Protein AF-A0A3A6NA06-F1 (afdb_monomer_lite)

Foldseek 3Di:
DDDPVVVVCVVCVVVVVVLVVVLVVQQQAQPAADPPDFQARRHDSLSVSQVSVQVVLVVVPWDKDDPRNPHMDTDDDDDPDDDDDDDGSHDHDDDPD

Secondary structure (DSSP, 8-state):
----HHHHHHHTHHHHHHHHHHHHTS--B-----TTSSS-TT-HHHHHHHHHHHHHHHHTT-EEEE-TTS-EEEE----SS---------BPPPP--

Radius of gyration: 16.01 Å; chains: 1; bounding box: 44×29×43 Å

Structure (mmCIF, N/CA/C/O backbone):
data_AF-A0A3A6NA06-F1
#
_entry.id   AF-A0A3A6NA06-F1
#
loop_
_atom_site.group_PDB
_atom_site.id
_atom_site.type_symbol
_atom_site.label_atom_id
_atom_site.label_alt_id
_atom_site.label_comp_id
_atom_site.label_asym_id
_atom_site.label_entity_id
_atom_site.label_seq_id
_atom_site.pdbx_PDB_ins_code
_atom_site.Cartn_x
_atom_site.Cartn_y
_atom_site.Cartn_z
_atom_site.occupancy
_atom_site.B_iso_or_equiv
_atom_site.auth_seq_id
_atom_site.auth_comp_id
_atom_site.auth_asym_id
_atom_site.auth_atom_id
_atom_site.pdbx_PDB_model_num
ATOM 1 N N . MET A 1 1 ? -20.767 6.500 22.770 1.00 73.06 1 MET A N 1
ATOM 2 C CA . MET A 1 1 ? -19.368 6.775 23.164 1.00 73.06 1 MET A CA 1
ATOM 3 C C . MET A 1 1 ? -18.846 7.892 22.284 1.00 73.06 1 MET A C 1
ATOM 5 O O . MET A 1 1 ? -19.087 7.836 21.086 1.00 73.06 1 MET A O 1
ATOM 9 N N . THR A 1 2 ? -18.175 8.886 22.862 1.00 91.94 2 THR A N 1
ATOM 10 C CA . THR A 1 2 ? -17.521 9.960 22.100 1.00 91.94 2 THR A CA 1
ATOM 11 C C . THR A 1 2 ? -16.044 9.618 21.988 1.00 91.94 2 THR A C 1
ATOM 13 O O . THR A 1 2 ? -15.388 9.435 23.010 1.00 91.94 2 THR A O 1
ATOM 16 N N . ILE A 1 3 ? -15.533 9.482 20.766 1.00 95.50 3 ILE A N 1
ATOM 17 C CA . ILE A 1 3 ? -14.123 9.162 20.522 1.00 95.50 3 ILE A CA 1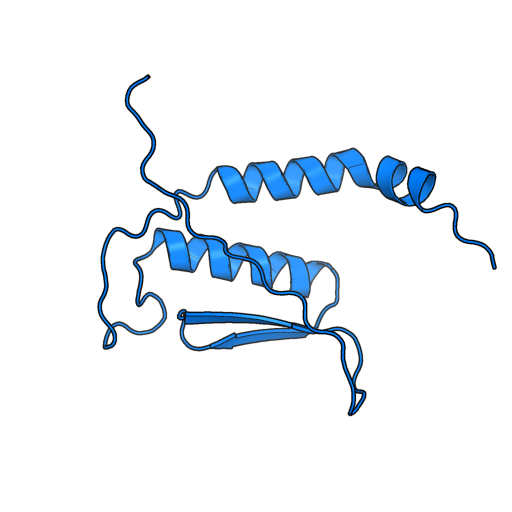
ATOM 18 C C . ILE A 1 3 ? -13.321 10.467 20.508 1.00 95.50 3 ILE A C 1
ATOM 20 O O . ILE A 1 3 ? -13.651 11.392 19.765 1.00 95.50 3 ILE A O 1
ATOM 24 N N . ASN A 1 4 ? -12.250 10.538 21.301 1.00 97.19 4 ASN A N 1
ATOM 25 C CA . ASN A 1 4 ? -11.259 11.607 21.201 1.00 97.19 4 ASN A CA 1
ATOM 26 C C . ASN A 1 4 ? -10.215 11.243 20.134 1.00 97.19 4 ASN A C 1
ATOM 28 O O . ASN A 1 4 ? -9.177 10.655 20.432 1.00 97.19 4 ASN A O 1
ATOM 32 N N . PHE A 1 5 ? -10.484 11.594 18.876 1.00 97.00 5 PHE A N 1
ATOM 33 C CA . PHE A 1 5 ? -9.618 11.220 17.752 1.00 97.00 5 PHE A CA 1
ATOM 34 C C . PHE A 1 5 ? -8.180 11.737 17.881 1.00 97.00 5 PHE A C 1
ATOM 36 O O . PHE A 1 5 ? -7.248 11.051 17.469 1.00 97.00 5 PHE A O 1
ATOM 43 N N . LYS A 1 6 ? -7.971 12.913 18.489 1.00 97.62 6 LYS A N 1
ATOM 44 C CA . LYS A 1 6 ? -6.622 13.461 18.687 1.00 97.62 6 LYS A CA 1
ATOM 45 C C . LYS A 1 6 ? -5.785 12.558 19.592 1.00 97.62 6 LYS A C 1
ATOM 47 O O . LYS A 1 6 ? -4.621 12.306 19.299 1.00 97.62 6 LYS A O 1
ATOM 52 N N . GLU A 1 7 ? -6.372 12.079 20.680 1.00 97.94 7 GLU A N 1
ATOM 53 C CA . GLU A 1 7 ? -5.695 11.198 21.632 1.00 97.94 7 GLU A CA 1
ATOM 54 C C . GLU A 1 7 ? -5.450 9.803 21.042 1.00 97.94 7 GLU A C 1
ATOM 56 O O . GLU A 1 7 ? -4.356 9.263 21.189 1.00 97.94 7 GLU A O 1
ATOM 61 N N . GLU A 1 8 ? -6.404 9.268 20.273 1.00 97.56 8 GLU A N 1
ATOM 62 C CA . GLU A 1 8 ? -6.225 7.996 19.559 1.00 97.56 8 GLU A CA 1
ATOM 63 C C . GLU A 1 8 ? -5.080 8.036 18.536 1.00 97.56 8 GLU A C 1
ATOM 65 O O . GLU A 1 8 ? -4.333 7.060 18.422 1.00 97.56 8 GLU A O 1
ATOM 70 N N . VAL A 1 9 ? -4.910 9.157 17.824 1.00 97.31 9 VAL A N 1
ATOM 71 C CA . VAL A 1 9 ? -3.779 9.366 16.905 1.00 97.31 9 VAL A CA 1
ATOM 72 C C . VAL A 1 9 ? -2.466 9.463 17.676 1.00 97.31 9 VAL A C 1
ATOM 74 O O . VAL A 1 9 ? -1.495 8.803 17.315 1.00 97.31 9 VAL A O 1
ATOM 77 N N . LEU A 1 10 ? -2.425 10.244 18.762 1.00 98.12 10 LEU A N 1
ATOM 78 C CA . LEU A 1 10 ? -1.208 10.398 19.566 1.00 98.12 10 LEU A CA 1
ATOM 79 C C . LEU A 1 10 ? -0.744 9.073 20.180 1.00 98.12 10 LEU A C 1
ATOM 81 O O . LEU A 1 10 ? 0.458 8.831 20.236 1.00 98.12 10 LEU A O 1
ATOM 85 N N . ARG A 1 11 ? -1.675 8.197 20.571 1.00 98.31 11 ARG A N 1
ATOM 86 C CA . ARG A 1 11 ? -1.367 6.865 21.109 1.00 98.31 11 ARG A CA 1
ATOM 87 C C . ARG A 1 11 ? -0.665 5.943 20.105 1.00 98.31 11 ARG A C 1
ATOM 89 O O . ARG A 1 11 ? 0.095 5.084 20.527 1.00 98.31 11 ARG A O 1
ATOM 96 N N . ARG A 1 12 ? -0.910 6.124 18.803 1.00 97.94 12 ARG A N 1
ATOM 97 C CA . ARG A 1 12 ? -0.338 5.310 17.709 1.00 97.94 12 ARG A CA 1
ATOM 98 C C . ARG A 1 12 ? 0.752 6.031 16.924 1.00 97.94 12 ARG A C 1
ATOM 100 O O . ARG A 1 12 ? 1.206 5.534 15.899 1.00 97.94 12 ARG A O 1
ATOM 107 N N . LYS A 1 13 ? 1.159 7.222 17.370 1.00 98.31 13 LYS A N 1
ATOM 108 C CA . LYS A 1 13 ? 2.069 8.099 16.630 1.00 98.31 13 LYS A CA 1
ATOM 109 C C . LYS A 1 13 ? 3.344 7.375 16.193 1.00 98.31 13 LYS A C 1
ATOM 111 O O . LYS A 1 13 ? 3.734 7.504 15.038 1.00 98.31 13 LYS A O 1
ATOM 116 N N . ASP A 1 14 ? 3.978 6.647 17.104 1.00 98.62 14 ASP A N 1
ATOM 117 C CA . ASP A 1 14 ? 5.274 6.022 16.834 1.00 98.62 14 ASP A CA 1
ATOM 118 C C . ASP A 1 14 ? 5.150 4.866 15.829 1.00 98.62 14 ASP A C 1
ATOM 120 O O . ASP A 1 14 ? 5.987 4.745 14.939 1.00 98.62 14 ASP A O 1
ATOM 124 N N . GLU A 1 15 ? 4.068 4.086 15.903 1.00 98.25 15 GLU A N 1
ATOM 125 C CA . GLU A 1 15 ? 3.751 3.019 14.941 1.00 98.25 15 GLU A CA 1
ATOM 126 C C . GLU A 1 15 ? 3.473 3.595 13.545 1.00 98.25 15 GLU A C 1
ATOM 128 O O . GLU A 1 15 ? 4.081 3.165 12.568 1.00 98.25 15 GLU A O 1
ATOM 133 N N . ILE A 1 16 ? 2.647 4.646 13.457 1.00 98.12 16 ILE A N 1
ATOM 134 C CA . ILE A 1 16 ? 2.339 5.332 12.190 1.00 98.12 16 ILE A CA 1
ATOM 135 C C . ILE A 1 16 ? 3.614 5.904 11.553 1.00 98.12 16 ILE A C 1
ATOM 137 O O . ILE A 1 16 ? 3.809 5.800 10.342 1.00 98.12 16 ILE A O 1
ATOM 141 N N . ILE A 1 17 ? 4.495 6.515 12.354 1.00 98.62 17 ILE A N 1
ATOM 142 C CA . ILE A 1 17 ? 5.772 7.049 11.863 1.00 98.62 17 ILE A CA 1
ATOM 143 C C . ILE A 1 17 ? 6.679 5.918 11.375 1.00 98.62 17 ILE A C 1
ATOM 145 O O . ILE A 1 17 ? 7.325 6.076 10.340 1.00 98.62 17 ILE A O 1
ATOM 149 N N . LEU A 1 18 ? 6.737 4.794 12.089 1.00 98.56 18 LEU A N 1
ATOM 150 C CA . LEU A 1 18 ? 7.561 3.652 11.704 1.00 98.56 18 LEU A CA 1
ATOM 151 C C . LEU A 1 18 ? 7.092 3.031 10.381 1.00 98.56 18 LEU A C 1
ATOM 153 O O . LEU A 1 18 ? 7.918 2.789 9.499 1.00 98.56 18 LEU A O 1
ATOM 157 N N . ASP A 1 19 ? 5.786 2.822 10.218 1.00 98.56 19 ASP A N 1
ATOM 158 C CA . ASP A 1 19 ? 5.203 2.308 8.975 1.00 98.56 19 ASP A CA 1
ATOM 159 C C . ASP A 1 19 ? 5.489 3.250 7.802 1.00 98.56 19 ASP A C 1
ATOM 161 O O . ASP A 1 19 ? 5.954 2.809 6.749 1.00 98.56 19 ASP A O 1
ATOM 165 N N . LEU A 1 20 ? 5.320 4.561 8.010 1.00 98.56 20 LEU A N 1
ATOM 166 C CA . LEU A 1 20 ? 5.645 5.575 7.010 1.00 98.56 20 LEU A CA 1
ATOM 167 C C . LEU A 1 20 ? 7.135 5.563 6.641 1.00 98.56 20 LEU A C 1
ATOM 169 O O . LEU A 1 20 ? 7.479 5.631 5.465 1.00 98.56 20 LEU A O 1
ATOM 173 N N . GLN A 1 21 ? 8.035 5.468 7.622 1.00 98.75 21 GLN A N 1
ATOM 174 C CA . GLN A 1 21 ? 9.475 5.387 7.367 1.00 98.75 21 GLN A CA 1
ATOM 175 C C . GLN A 1 21 ? 9.845 4.140 6.566 1.00 98.75 21 GLN A C 1
ATOM 177 O O . GLN A 1 21 ? 10.730 4.208 5.717 1.00 98.75 21 GLN A O 1
ATOM 182 N N . ASN A 1 22 ? 9.203 3.005 6.840 1.00 98.62 22 ASN A N 1
ATOM 183 C CA . ASN A 1 22 ? 9.442 1.773 6.098 1.00 98.62 22 ASN A CA 1
ATOM 184 C C . ASN A 1 22 ? 8.904 1.864 4.667 1.00 98.62 22 ASN A C 1
ATOM 186 O O . ASN A 1 22 ? 9.620 1.465 3.755 1.00 98.62 22 ASN A O 1
ATOM 190 N N . LEU A 1 23 ? 7.737 2.484 4.460 1.00 98.56 23 LEU A N 1
ATOM 191 C CA . LEU A 1 23 ? 7.219 2.772 3.122 1.00 98.56 23 LEU A CA 1
ATOM 192 C C . LEU A 1 23 ? 8.153 3.710 2.338 1.00 98.56 23 LEU A C 1
ATOM 194 O O . LEU A 1 23 ? 8.493 3.416 1.201 1.00 98.56 23 LEU A O 1
ATOM 198 N N . ILE A 1 24 ? 8.629 4.803 2.949 1.00 97.81 24 ILE A N 1
ATOM 199 C CA . ILE A 1 24 ? 9.516 5.789 2.295 1.00 97.81 24 ILE A CA 1
ATOM 200 C C . ILE A 1 24 ? 10.877 5.194 1.896 1.00 97.81 24 ILE A C 1
ATOM 202 O O . ILE A 1 24 ? 11.503 5.669 0.951 1.00 97.81 24 ILE A O 1
ATOM 206 N N . LYS A 1 25 ? 11.370 4.167 2.600 1.00 97.94 25 LYS A N 1
ATOM 207 C CA . LYS A 1 25 ? 12.625 3.486 2.228 1.00 97.94 25 LYS A CA 1
ATOM 208 C C . LYS A 1 25 ? 12.516 2.726 0.904 1.00 97.94 25 LYS A C 1
ATOM 210 O O . LYS A 1 25 ? 13.553 2.416 0.319 1.00 97.94 25 LYS A O 1
ATOM 215 N N . ILE A 1 26 ? 11.302 2.416 0.454 1.00 98.38 26 ILE A N 1
ATOM 216 C CA . ILE A 1 26 ? 11.058 1.742 -0.817 1.00 98.38 26 ILE A CA 1
ATOM 217 C C . ILE A 1 26 ? 11.143 2.791 -1.926 1.00 98.38 26 ILE A C 1
ATOM 219 O O . ILE A 1 26 ? 10.344 3.725 -1.978 1.00 98.38 26 ILE A O 1
ATOM 223 N N . ASN A 1 27 ? 12.110 2.638 -2.832 1.00 97.44 27 ASN A N 1
ATOM 224 C CA . ASN A 1 27 ? 12.161 3.467 -4.031 1.00 97.44 27 ASN A CA 1
ATOM 225 C C . ASN A 1 27 ? 11.096 2.984 -5.028 1.00 97.44 27 ASN A C 1
ATOM 227 O O . ASN A 1 27 ? 11.346 2.080 -5.824 1.00 97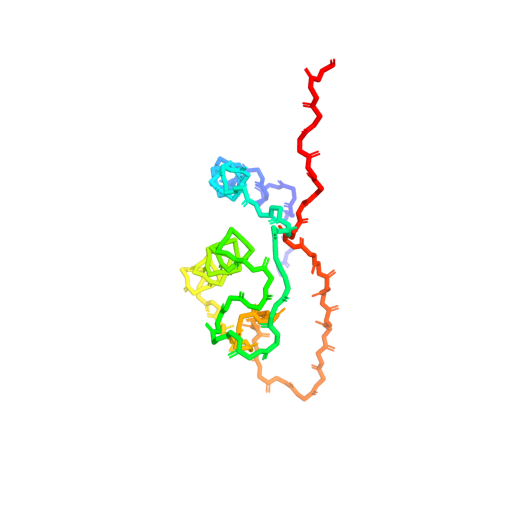.44 27 ASN A O 1
ATOM 231 N N . SER A 1 28 ? 9.917 3.601 -4.978 1.00 97.81 28 SER A N 1
ATOM 232 C CA . SER A 1 28 ? 8.774 3.321 -5.850 1.00 97.81 28 SER A CA 1
ATOM 233 C C . SER A 1 28 ? 8.724 4.205 -7.101 1.00 97.81 28 SER A C 1
ATOM 235 O O . SER A 1 28 ? 7.652 4.455 -7.652 1.00 97.81 28 SER A O 1
ATOM 237 N N . GLU A 1 29 ? 9.874 4.680 -7.583 1.00 96.81 29 GLU A N 1
ATOM 238 C CA . GLU A 1 29 ? 9.968 5.317 -8.895 1.00 96.81 29 GLU A CA 1
ATOM 239 C C . GLU A 1 29 ? 9.527 4.350 -10.004 1.00 96.81 29 GLU A C 1
ATOM 241 O O . GLU A 1 29 ? 9.934 3.182 -10.059 1.00 96.81 29 GLU A O 1
ATOM 246 N N . MET A 1 30 ? 8.726 4.846 -10.949 1.00 94.75 30 MET A N 1
ATOM 247 C CA . MET A 1 30 ? 8.378 4.072 -12.138 1.00 94.75 30 MET A CA 1
ATOM 248 C C . MET A 1 30 ? 9.592 3.977 -13.073 1.00 94.75 30 MET A C 1
ATOM 250 O O . MET A 1 30 ? 9.868 4.872 -13.871 1.00 94.75 30 MET A O 1
ATOM 254 N N . THR A 1 31 ? 10.307 2.857 -13.000 1.00 90.88 31 THR A N 1
ATOM 255 C CA . THR A 1 31 ? 11.515 2.601 -13.808 1.00 90.88 31 THR A CA 1
ATOM 256 C C . THR A 1 31 ? 11.216 1.979 -15.173 1.00 90.88 31 THR A C 1
ATOM 258 O O . THR A 1 31 ? 12.044 2.020 -16.083 1.00 90.88 31 THR A O 1
ATOM 261 N N . THR A 1 32 ? 10.043 1.369 -15.338 1.00 93.50 32 THR A N 1
ATOM 262 C CA . THR A 1 32 ? 9.650 0.646 -16.552 1.00 93.50 32 THR A CA 1
ATOM 263 C C . THR A 1 32 ? 8.134 0.530 -16.627 1.00 93.50 32 THR A C 1
ATOM 265 O O . THR A 1 32 ? 7.459 0.604 -15.605 1.00 93.50 32 THR A O 1
ATOM 268 N N . PHE A 1 33 ? 7.603 0.325 -17.832 1.00 96.19 33 PHE A N 1
ATOM 269 C CA . PHE A 1 33 ? 6.210 -0.046 -18.035 1.00 96.19 33 PHE A CA 1
ATOM 270 C C . PHE A 1 33 ? 6.123 -1.216 -19.013 1.00 96.19 33 PHE A C 1
ATOM 272 O O . PHE A 1 33 ? 6.552 -1.100 -20.1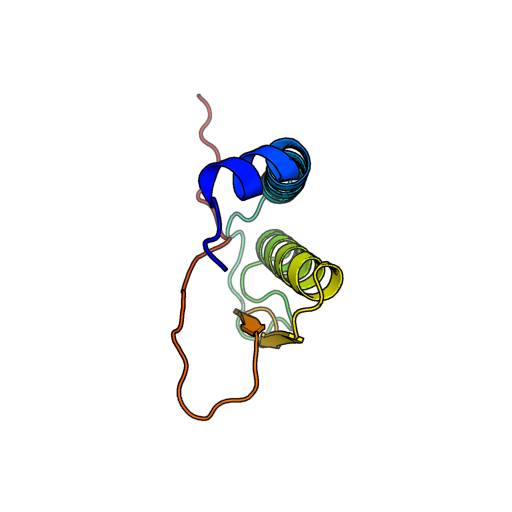63 1.00 96.19 33 PHE A O 1
ATOM 279 N N . ASP A 1 34 ? 5.570 -2.340 -18.561 1.00 96.31 34 ASP A N 1
ATOM 280 C CA . ASP A 1 34 ? 5.290 -3.503 -19.402 1.00 96.31 34 ASP A CA 1
ATOM 281 C C . ASP A 1 34 ? 3.972 -4.163 -18.973 1.00 96.31 34 ASP A C 1
ATOM 283 O O . ASP A 1 34 ? 3.940 -4.870 -17.963 1.00 96.31 34 ASP A O 1
ATOM 287 N N . PRO A 1 35 ? 2.886 -4.005 -19.750 1.00 93.38 35 PRO A N 1
ATOM 288 C CA . PRO A 1 35 ? 1.591 -4.566 -19.390 1.00 93.38 35 PRO A CA 1
ATOM 289 C C . PRO A 1 35 ? 1.523 -6.095 -19.480 1.00 93.38 35 PRO A C 1
ATOM 291 O O . PRO A 1 35 ? 0.536 -6.696 -19.067 1.00 93.38 35 PRO A O 1
ATOM 294 N N . LYS A 1 36 ? 2.544 -6.750 -20.047 1.00 93.94 36 LYS A N 1
ATOM 295 C CA . LYS A 1 36 ? 2.649 -8.215 -20.078 1.00 93.94 36 LYS A CA 1
ATOM 296 C C . LYS A 1 36 ? 3.443 -8.758 -18.893 1.00 93.94 36 LYS A C 1
ATOM 298 O O . LYS A 1 36 ? 3.445 -9.974 -18.676 1.00 93.94 36 LYS A O 1
ATOM 303 N N . ARG A 1 37 ? 4.122 -7.890 -18.136 1.00 93.12 37 ARG A N 1
ATOM 304 C CA . ARG A 1 37 ? 4.866 -8.291 -16.947 1.00 93.12 37 ARG A CA 1
ATOM 305 C C . ARG A 1 37 ? 3.888 -8.605 -15.824 1.00 93.12 37 ARG A C 1
ATOM 307 O O . ARG A 1 37 ? 3.103 -7.764 -15.406 1.00 93.12 37 ARG A O 1
ATOM 314 N N . LYS A 1 38 ? 3.958 -9.833 -15.315 1.00 93.69 38 LYS A N 1
ATOM 315 C CA . LYS A 1 38 ? 3.073 -10.299 -14.245 1.00 93.69 38 LYS A CA 1
ATOM 316 C C . LYS A 1 38 ? 3.460 -9.661 -12.913 1.00 93.69 38 LYS A C 1
ATOM 318 O O . LYS A 1 38 ? 4.602 -9.810 -12.489 1.00 93.69 38 LYS A O 1
ATOM 323 N N . GLY A 1 39 ? 2.515 -8.987 -12.259 1.00 95.12 39 GLY A N 1
ATOM 324 C CA . GLY A 1 39 ? 2.653 -8.504 -10.881 1.00 95.12 39 GLY A CA 1
ATOM 325 C C . GLY A 1 39 ? 3.519 -7.257 -10.682 1.00 95.12 39 GLY A C 1
ATOM 326 O O . GLY A 1 39 ? 3.495 -6.701 -9.594 1.00 95.12 39 GLY A O 1
ATOM 327 N N . ALA A 1 40 ? 4.269 -6.809 -11.693 1.00 96.81 40 ALA A N 1
ATOM 328 C CA . ALA A 1 40 ? 5.162 -5.648 -11.604 1.00 96.81 40 ALA A CA 1
ATOM 329 C C . ALA A 1 40 ? 5.076 -4.734 -12.845 1.00 96.81 40 ALA A C 1
ATOM 331 O O . ALA A 1 40 ? 6.117 -4.359 -13.394 1.00 96.81 40 ALA A O 1
ATOM 332 N N . PRO A 1 41 ? 3.878 -4.393 -13.355 1.00 97.19 41 PRO A N 1
ATOM 333 C CA . PRO A 1 41 ? 3.736 -3.685 -14.630 1.00 97.19 41 PRO A CA 1
ATOM 334 C C . PRO A 1 41 ? 4.483 -2.346 -14.667 1.00 97.19 41 PRO A C 1
ATOM 336 O O . PRO A 1 41 ? 4.871 -1.922 -15.751 1.00 97.19 41 PRO A O 1
ATOM 339 N N . PHE A 1 42 ? 4.727 -1.722 -13.508 1.00 97.00 42 PHE A N 1
ATOM 340 C CA . PHE A 1 42 ? 5.411 -0.433 -13.343 1.00 97.00 42 PHE A CA 1
ATOM 341 C C . PHE A 1 42 ? 6.839 -0.548 -12.762 1.00 97.00 42 PHE A C 1
ATOM 343 O O . PHE A 1 42 ? 7.429 0.451 -12.344 1.00 97.00 42 PHE A O 1
ATOM 350 N N . GLY A 1 43 ? 7.399 -1.762 -12.701 1.00 96.69 43 GLY A N 1
ATOM 351 C CA . GLY A 1 43 ? 8.701 -2.050 -12.088 1.00 96.69 43 GLY A CA 1
ATOM 352 C C . GLY A 1 43 ? 8.618 -2.692 -10.700 1.00 96.69 43 GLY A C 1
ATOM 353 O O . GLY A 1 43 ? 7.550 -2.827 -10.114 1.00 96.69 43 GLY A O 1
ATOM 354 N N . GLU A 1 44 ? 9.767 -3.135 -10.185 1.00 96.94 44 GLU A N 1
ATOM 355 C CA . GLU A 1 44 ? 9.829 -3.864 -8.907 1.00 96.94 44 GLU A CA 1
ATOM 356 C C . GLU A 1 44 ? 9.600 -2.953 -7.697 1.00 96.94 44 GLU A C 1
ATOM 358 O O . GLU A 1 44 ? 8.933 -3.359 -6.756 1.00 96.94 44 GLU A O 1
ATOM 363 N N . GLY A 1 45 ? 10.084 -1.707 -7.729 1.00 97.50 45 GLY A N 1
ATOM 364 C CA . GLY A 1 45 ? 9.920 -0.773 -6.609 1.00 97.50 45 GLY A CA 1
ATOM 365 C C . GLY A 1 45 ? 8.466 -0.360 -6.364 1.00 97.50 45 GLY A C 1
ATOM 366 O O . GLY A 1 45 ? 8.012 -0.281 -5.225 1.00 97.50 45 GLY A O 1
ATOM 367 N N . THR A 1 46 ? 7.696 -0.154 -7.436 1.00 97.88 46 THR A N 1
ATOM 368 C CA . THR A 1 46 ? 6.251 0.117 -7.347 1.00 97.88 46 THR A CA 1
ATOM 369 C C . THR A 1 46 ? 5.483 -1.105 -6.845 1.00 97.88 46 THR A C 1
ATOM 371 O O . THR A 1 46 ? 4.598 -0.961 -6.000 1.00 97.88 46 THR A O 1
ATOM 374 N N . LYS A 1 47 ? 5.859 -2.311 -7.294 1.00 98.00 47 LYS A N 1
ATOM 375 C CA . LYS A 1 47 ? 5.328 -3.571 -6.757 1.00 98.00 47 LYS A CA 1
ATOM 376 C C . LYS A 1 47 ? 5.632 -3.722 -5.264 1.00 98.00 47 LYS A C 1
ATOM 378 O O . LYS A 1 47 ? 4.733 -4.051 -4.501 1.00 98.00 47 LYS A O 1
ATOM 383 N N . GLU A 1 48 ? 6.873 -3.488 -4.844 1.00 98.50 48 GLU A N 1
ATOM 384 C CA . GLU A 1 48 ? 7.295 -3.614 -3.446 1.00 98.50 48 GLU A CA 1
ATOM 385 C C . GLU A 1 48 ? 6.515 -2.655 -2.539 1.00 98.50 48 GLU A C 1
ATOM 387 O O . GLU A 1 48 ? 6.029 -3.068 -1.488 1.00 98.50 48 GLU A O 1
ATOM 392 N N . ALA A 1 49 ? 6.312 -1.406 -2.970 1.00 98.62 49 ALA A N 1
ATOM 393 C CA . ALA A 1 49 ? 5.506 -0.440 -2.226 1.00 98.62 49 ALA A CA 1
ATOM 394 C C . ALA A 1 49 ? 4.034 -0.868 -2.123 1.00 98.62 49 ALA A C 1
ATOM 396 O O . ALA A 1 49 ? 3.437 -0.758 -1.049 1.00 98.62 49 ALA A O 1
ATOM 397 N N . LEU A 1 50 ? 3.455 -1.385 -3.214 1.00 98.62 50 LEU A N 1
ATOM 398 C CA . LEU A 1 50 ? 2.090 -1.913 -3.221 1.00 98.62 50 LEU A CA 1
ATOM 399 C C . LEU A 1 50 ? 1.941 -3.101 -2.265 1.00 98.62 50 LEU A C 1
ATOM 401 O O . LEU A 1 50 ? 1.048 -3.093 -1.418 1.00 98.62 50 LEU A O 1
ATOM 405 N N . ASP A 1 51 ? 2.825 -4.091 -2.364 1.00 98.62 51 ASP A N 1
ATOM 406 C CA . ASP A 1 51 ? 2.801 -5.275 -1.504 1.00 98.62 51 ASP A CA 1
ATOM 407 C C . ASP A 1 51 ? 3.009 -4.903 -0.032 1.00 98.62 51 ASP A C 1
ATOM 409 O O . ASP A 1 51 ? 2.315 -5.428 0.839 1.00 98.62 51 ASP A O 1
ATOM 413 N N . PHE A 1 52 ? 3.908 -3.954 0.257 1.00 98.75 52 PHE A N 1
ATOM 414 C CA . PHE A 1 52 ? 4.105 -3.444 1.611 1.00 98.75 52 PHE A CA 1
ATOM 415 C C . PHE A 1 52 ? 2.817 -2.820 2.159 1.00 98.75 52 PHE A C 1
ATOM 417 O O . PHE A 1 52 ? 2.378 -3.189 3.248 1.00 98.75 52 PHE A O 1
ATOM 424 N N . MET A 1 53 ? 2.165 -1.937 1.396 1.00 98.62 53 MET A N 1
ATOM 425 C CA . MET A 1 53 ? 0.932 -1.276 1.831 1.00 98.62 53 MET A CA 1
ATOM 426 C C . MET A 1 53 ? -0.211 -2.274 2.070 1.00 98.62 53 MET A C 1
ATOM 428 O O . MET A 1 53 ? -0.930 -2.164 3.064 1.00 98.62 53 MET A O 1
ATOM 432 N N . LEU A 1 54 ? -0.363 -3.275 1.197 1.00 98.69 54 LEU A N 1
ATOM 433 C CA . LEU A 1 54 ? -1.344 -4.345 1.395 1.00 98.69 54 LEU A CA 1
ATOM 434 C C . LEU A 1 54 ? -1.005 -5.189 2.635 1.00 98.69 54 LEU A C 1
ATOM 436 O O . LEU A 1 54 ? -1.896 -5.488 3.425 1.00 98.69 54 LEU A O 1
ATOM 440 N N . SER A 1 55 ? 0.272 -5.483 2.889 1.00 98.69 55 SE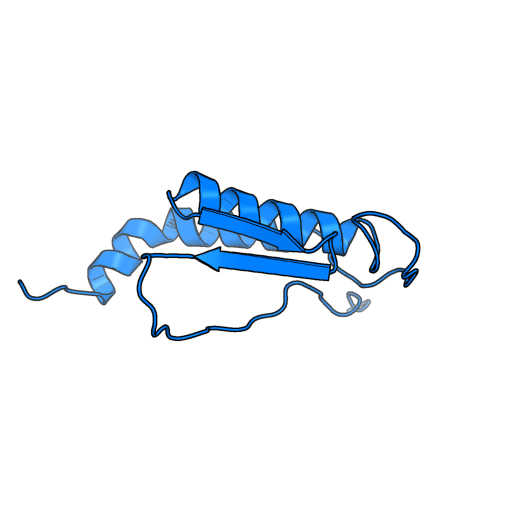R A N 1
ATOM 441 C CA . SER A 1 55 ? 0.675 -6.222 4.093 1.00 98.69 55 SER A CA 1
ATOM 442 C C . SER A 1 55 ? 0.356 -5.475 5.396 1.00 98.69 55 SER A C 1
ATOM 444 O O . SER A 1 55 ? 0.008 -6.111 6.391 1.00 98.69 55 SER A O 1
ATOM 446 N N . LEU A 1 56 ? 0.404 -4.134 5.400 1.00 98.44 56 LEU A N 1
ATOM 447 C CA . LEU A 1 56 ? -0.053 -3.325 6.538 1.00 98.44 56 LEU A CA 1
ATOM 448 C C . LEU A 1 56 ? -1.562 -3.475 6.755 1.00 98.44 56 LEU A C 1
ATOM 450 O O . LEU A 1 56 ? -2.003 -3.659 7.887 1.00 98.44 56 LEU A O 1
ATOM 454 N N . GLY A 1 57 ? -2.346 -3.456 5.671 1.00 98.25 57 GLY A N 1
ATOM 455 C CA . GLY A 1 57 ? -3.782 -3.725 5.725 1.00 98.25 57 GLY A CA 1
ATOM 456 C C . GLY A 1 57 ? -4.086 -5.091 6.344 1.00 98.25 57 GLY A C 1
ATOM 457 O O . GLY A 1 57 ? -4.874 -5.178 7.283 1.00 98.25 57 GLY A O 1
ATOM 458 N N . GLU A 1 58 ? -3.418 -6.147 5.879 1.00 98.44 58 GLU A N 1
ATOM 459 C CA . GLU A 1 58 ? -3.580 -7.504 6.422 1.00 98.44 58 GLU A CA 1
ATOM 460 C C . GLU A 1 58 ? -3.180 -7.586 7.900 1.00 98.44 58 GLU A C 1
ATOM 462 O O . GLU A 1 58 ? -3.926 -8.135 8.715 1.00 98.44 58 GLU A O 1
ATOM 467 N N . ARG A 1 59 ? -2.028 -7.000 8.263 1.00 98.12 59 ARG A N 1
ATOM 468 C CA . ARG A 1 59 ? -1.531 -6.929 9.647 1.00 98.12 59 ARG A CA 1
ATOM 469 C C . ARG A 1 59 ? -2.557 -6.288 10.578 1.00 98.12 59 ARG A C 1
ATOM 471 O O . ARG A 1 59 ? -2.762 -6.777 11.688 1.00 98.12 59 ARG A O 1
ATOM 478 N N . ASP A 1 60 ? -3.204 -5.222 10.119 1.00 97.56 60 ASP A N 1
ATOM 479 C CA . ASP A 1 60 ? -4.155 -4.438 10.909 1.00 97.56 60 ASP A CA 1
ATOM 480 C C . ASP A 1 60 ? -5.589 -5.006 10.855 1.00 97.56 60 ASP A C 1
ATOM 482 O O . ASP A 1 60 ? -6.512 -4.444 11.451 1.00 97.56 60 ASP A O 1
ATOM 486 N N . GLY A 1 61 ? -5.775 -6.160 10.200 1.00 97.50 61 GLY A N 1
ATOM 487 C CA . GLY A 1 61 ? -7.020 -6.929 10.192 1.00 97.50 61 GLY A CA 1
ATOM 488 C C . GLY A 1 61 ? -8.005 -6.556 9.082 1.00 97.50 61 GLY A C 1
ATOM 489 O O . GLY A 1 61 ? -9.182 -6.915 9.169 1.00 97.50 61 GLY A O 1
ATOM 490 N N . PHE A 1 62 ? -7.554 -5.842 8.052 1.00 98.25 62 PHE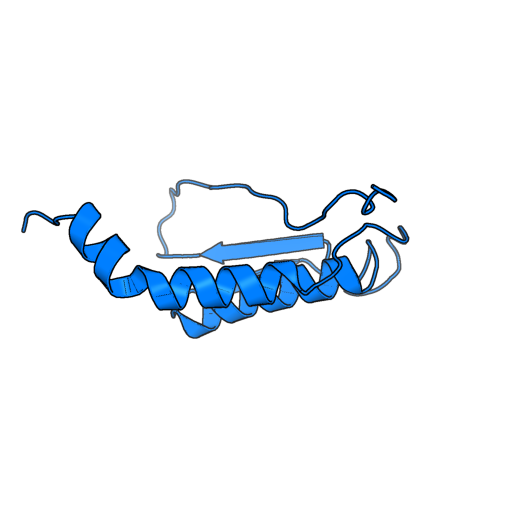 A N 1
ATOM 491 C CA . PHE A 1 62 ? -8.344 -5.542 6.860 1.00 98.25 62 PHE A CA 1
ATOM 492 C C . PHE A 1 62 ? -8.265 -6.675 5.831 1.00 98.25 62 PHE A C 1
ATOM 494 O O . PHE A 1 62 ? -7.329 -7.473 5.823 1.00 98.25 62 PHE A O 1
ATOM 501 N N . SER A 1 63 ? -9.254 -6.730 4.935 1.00 97.94 63 SER A N 1
ATOM 502 C CA . SER A 1 63 ? -9.164 -7.570 3.735 1.00 97.94 63 SER A CA 1
ATOM 503 C C . SER A 1 63 ? -8.434 -6.812 2.638 1.00 97.94 63 SER A C 1
ATOM 505 O O . SER A 1 63 ? -8.696 -5.629 2.426 1.00 97.94 63 SER A O 1
ATOM 507 N N . THR A 1 64 ? -7.531 -7.482 1.936 1.00 98.25 64 THR A N 1
ATOM 508 C CA . THR A 1 64 ? -6.701 -6.875 0.896 1.00 98.25 64 THR A CA 1
ATOM 509 C C . THR A 1 64 ? -6.847 -7.611 -0.422 1.00 98.25 64 THR A C 1
ATOM 511 O O . THR A 1 64 ? -7.058 -8.823 -0.475 1.00 98.25 64 THR A O 1
ATOM 514 N N . ILE A 1 65 ? -6.757 -6.861 -1.515 1.00 97.69 65 ILE A N 1
ATOM 515 C CA . ILE A 1 65 ? -6.803 -7.403 -2.872 1.00 97.69 65 ILE A CA 1
ATOM 516 C C . ILE A 1 65 ? -5.678 -6.752 -3.664 1.00 97.69 65 ILE A C 1
ATOM 518 O O . ILE A 1 65 ? -5.580 -5.528 -3.700 1.00 97.69 65 ILE A O 1
ATOM 522 N N . ASN A 1 66 ? -4.859 -7.570 -4.323 1.00 98.06 66 ASN A N 1
ATOM 523 C CA . ASN A 1 66 ? -3.885 -7.124 -5.314 1.00 98.06 66 ASN A CA 1
ATOM 524 C C . ASN A 1 66 ? -4.443 -7.398 -6.722 1.00 98.06 66 ASN A C 1
ATOM 526 O O . ASN A 1 66 ? -4.812 -8.530 -7.038 1.00 98.06 66 ASN A O 1
ATOM 530 N N . LEU A 1 67 ? -4.514 -6.366 -7.563 1.00 97.19 67 LEU A N 1
ATOM 531 C CA . LEU A 1 67 ? -4.981 -6.445 -8.947 1.00 97.19 67 LEU A CA 1
ATOM 532 C C . LEU A 1 67 ? -3.785 -6.576 -9.900 1.00 97.19 67 LEU A C 1
ATOM 534 O O . LEU A 1 67 ? -3.430 -5.630 -10.600 1.00 97.19 67 LEU A O 1
ATOM 538 N N . ASP A 1 68 ? -3.136 -7.743 -9.891 1.00 95.94 68 ASP A N 1
ATOM 539 C CA . ASP A 1 68 ? -1.996 -8.093 -10.759 1.00 95.94 68 ASP A CA 1
ATOM 540 C C . ASP A 1 68 ? -0.830 -7.078 -10.743 1.00 95.94 68 ASP A C 1
ATOM 542 O O . ASP A 1 68 ? -0.107 -6.910 -11.729 1.00 95.94 68 ASP A O 1
ATOM 546 N N . GLY A 1 69 ? -0.622 -6.402 -9.612 1.00 96.50 69 GLY A N 1
ATOM 547 C CA . GLY A 1 69 ? 0.414 -5.387 -9.425 1.00 96.50 69 GLY A CA 1
ATOM 548 C C . GLY A 1 69 ? 0.068 -4.004 -9.976 1.00 96.50 69 GLY A C 1
ATOM 549 O O . GLY A 1 69 ? 0.901 -3.104 -9.909 1.00 96.50 69 GLY A O 1
ATOM 550 N N . TYR A 1 70 ? -1.132 -3.814 -10.532 1.00 97.12 70 TYR A N 1
ATOM 551 C CA . TYR A 1 70 ? -1.575 -2.515 -11.044 1.00 97.12 70 TYR A CA 1
ATOM 552 C C . TYR A 1 70 ? -2.113 -1.601 -9.951 1.00 97.12 70 TYR A C 1
ATOM 554 O O . TYR A 1 70 ? -1.897 -0.392 -9.989 1.00 97.12 70 TYR A O 1
ATOM 562 N N . ALA A 1 71 ? -2.864 -2.175 -9.018 1.00 97.50 71 ALA A N 1
ATOM 563 C CA . ALA A 1 71 ? -3.515 -1.460 -7.935 1.00 97.50 71 ALA A CA 1
ATOM 564 C C . ALA A 1 71 ? -3.826 -2.421 -6.788 1.00 97.50 71 ALA A C 1
ATOM 566 O O . ALA A 1 71 ? -3.800 -3.644 -6.952 1.00 97.50 71 ALA A O 1
ATOM 567 N N . GLY A 1 72 ? -4.157 -1.851 -5.635 1.00 97.75 72 GLY A N 1
ATOM 568 C CA . GLY A 1 72 ? -4.564 -2.601 -4.461 1.00 97.75 72 GLY A CA 1
ATOM 569 C C . GLY A 1 72 ? -5.794 -2.000 -3.804 1.00 97.75 72 GLY A C 1
ATOM 570 O O . GLY A 1 72 ? -6.021 -0.793 -3.883 1.00 97.75 72 GLY A O 1
ATOM 571 N N . HIS A 1 73 ? -6.573 -2.853 -3.152 1.00 97.38 73 HIS A N 1
ATOM 572 C CA . HIS A 1 73 ? -7.696 -2.458 -2.311 1.00 97.38 73 HIS A CA 1
ATOM 573 C C . HIS A 1 73 ? -7.440 -2.920 -0.879 1.00 97.38 73 HIS A C 1
ATOM 575 O O . HIS A 1 73 ? -6.962 -4.033 -0.667 1.00 97.38 73 HIS A O 1
ATOM 581 N N . ILE A 1 74 ? -7.776 -2.064 0.086 1.00 98.19 74 ILE A N 1
ATOM 582 C CA . ILE A 1 74 ? -7.837 -2.387 1.514 1.00 98.19 74 ILE A CA 1
ATOM 583 C C . ILE A 1 74 ? -9.271 -2.099 1.952 1.00 98.19 74 ILE A C 1
ATOM 585 O O . ILE A 1 74 ? -9.744 -0.967 1.841 1.00 98.19 74 ILE A O 1
ATOM 589 N N . GLU A 1 75 ? -9.977 -3.130 2.400 1.00 97.19 75 GLU A N 1
ATOM 590 C CA . GLU A 1 75 ? -11.421 -3.107 2.608 1.00 97.19 75 GLU A CA 1
ATOM 591 C C . GLU A 1 75 ? -11.786 -3.335 4.077 1.00 97.19 75 GLU A C 1
ATOM 593 O O . GLU A 1 75 ? -11.226 -4.192 4.768 1.00 97.19 75 GLU A O 1
ATOM 598 N N . TYR A 1 76 ? -12.776 -2.570 4.540 1.00 96.44 76 TYR A N 1
ATOM 599 C CA . TYR A 1 76 ? -13.383 -2.704 5.859 1.00 96.44 76 TYR A CA 1
ATOM 600 C C . TYR A 1 76 ? -14.905 -2.762 5.738 1.00 96.44 76 TYR A C 1
ATOM 602 O O . TYR A 1 76 ? -15.530 -1.809 5.271 1.00 96.44 76 TYR A O 1
ATOM 610 N N . GLY A 1 77 ? -15.503 -3.859 6.206 1.00 94.50 77 GLY A N 1
ATOM 611 C CA . GLY A 1 77 ? -16.942 -4.106 6.102 1.00 94.50 77 GLY A CA 1
ATOM 612 C C . GLY A 1 77 ? -17.327 -5.000 4.917 1.00 94.50 77 GLY A C 1
ATOM 613 O O . GLY A 1 77 ? -16.479 -5.614 4.283 1.00 94.50 77 GLY A O 1
ATOM 614 N N . ASN A 1 78 ? -18.630 -5.134 4.672 1.00 93.50 78 ASN A N 1
ATOM 615 C CA . ASN A 1 78 ? -19.235 -6.016 3.663 1.00 93.50 78 ASN A CA 1
ATOM 616 C C . ASN A 1 78 ? -20.548 -5.452 3.073 1.00 93.50 78 ASN A C 1
ATOM 618 O O . ASN A 1 78 ? -21.421 -6.194 2.618 1.00 93.50 78 ASN A O 1
ATOM 622 N N . GLN A 1 79 ? -20.731 -4.135 3.147 1.00 94.56 79 GLN A N 1
ATOM 623 C CA . GLN A 1 79 ? -21.954 -3.439 2.768 1.00 94.56 79 GLN A CA 1
ATOM 624 C C . GLN A 1 79 ? -21.998 -3.176 1.257 1.00 94.56 79 GLN A C 1
ATOM 626 O O . GLN A 1 79 ? -20.974 -3.067 0.591 1.00 94.56 79 GLN A O 1
ATOM 631 N N . LYS A 1 80 ? -23.213 -3.039 0.711 1.00 93.94 80 LYS A N 1
ATOM 632 C CA . LYS A 1 80 ? -23.429 -2.755 -0.718 1.00 93.94 80 LYS A CA 1
ATOM 633 C C . LYS A 1 80 ? -22.944 -1.359 -1.126 1.00 93.94 80 LYS A C 1
ATOM 635 O O . LYS A 1 80 ? -22.480 -1.173 -2.245 1.00 93.94 80 LYS A O 1
ATOM 640 N N . GLU A 1 81 ? -23.111 -0.385 -0.239 1.00 96.56 81 GLU A N 1
ATOM 641 C CA . GLU A 1 81 ? -22.651 0.989 -0.427 1.00 96.56 81 GLU A CA 1
ATOM 642 C C . GLU A 1 81 ? -21.389 1.201 0.402 1.00 96.56 81 GLU A C 1
ATOM 644 O O . GLU A 1 81 ? -21.313 0.756 1.549 1.00 96.56 81 GLU A O 1
ATOM 649 N N . PHE A 1 82 ? -20.408 1.885 -0.174 1.00 95.25 82 PHE A N 1
ATOM 650 C CA . PHE A 1 82 ? -19.127 2.145 0.467 1.00 95.25 82 PHE A CA 1
ATOM 651 C C . PHE A 1 82 ? -18.594 3.519 0.062 1.00 95.25 82 PHE A C 1
ATOM 653 O O . PHE A 1 82 ? -19.002 4.099 -0.946 1.00 95.25 82 PHE A O 1
ATOM 660 N N . VAL A 1 83 ? -17.663 4.037 0.861 1.00 96.81 83 VAL A N 1
ATOM 661 C CA . VAL A 1 83 ? -16.895 5.243 0.544 1.00 96.81 83 VAL A CA 1
ATOM 662 C C . VAL A 1 83 ? -15.498 4.806 0.124 1.00 96.81 83 VAL A C 1
ATOM 664 O O . VAL A 1 83 ? -14.815 4.124 0.881 1.00 96.81 83 VAL A O 1
ATOM 667 N N . GLY A 1 84 ? -15.083 5.190 -1.082 1.00 95.44 84 GLY A N 1
ATOM 668 C CA . GLY A 1 84 ? -13.736 4.925 -1.584 1.00 95.44 84 GLY A CA 1
ATOM 669 C C . GLY A 1 84 ? -12.766 6.054 -1.241 1.00 95.44 84 GLY A C 1
ATOM 670 O O . GLY A 1 84 ? -13.108 7.230 -1.369 1.00 95.44 84 GLY A O 1
ATOM 671 N N . MET A 1 85 ? -11.544 5.694 -0.851 1.00 96.88 85 MET A N 1
ATOM 672 C CA . MET A 1 85 ? -10.405 6.609 -0.739 1.00 96.88 85 MET A CA 1
ATOM 673 C C . MET A 1 85 ? -9.326 6.135 -1.709 1.00 96.88 85 MET A C 1
ATOM 675 O O . MET A 1 85 ? -8.968 4.961 -1.694 1.00 96.88 85 MET A O 1
ATOM 679 N N . ILE A 1 86 ? -8.834 7.030 -2.566 1.00 96.94 86 ILE A N 1
ATOM 680 C CA . ILE A 1 86 ? -7.834 6.704 -3.589 1.00 96.94 86 ILE A CA 1
ATOM 681 C C . ILE A 1 86 ? -6.566 7.499 -3.288 1.00 96.94 86 ILE A C 1
ATOM 683 O O . ILE A 1 86 ? -6.620 8.717 -3.120 1.00 96.94 86 ILE A O 1
ATOM 687 N N . GLY A 1 87 ? -5.440 6.796 -3.230 1.00 96.88 87 GLY A N 1
ATOM 688 C CA . GLY A 1 87 ? -4.099 7.361 -3.119 1.00 96.88 87 GLY A CA 1
ATOM 689 C C . GLY A 1 87 ? -3.156 6.700 -4.121 1.00 96.88 87 GLY A C 1
ATOM 690 O O . GLY A 1 87 ? -3.549 5.772 -4.827 1.00 96.88 87 GLY A O 1
ATOM 691 N N . HIS A 1 88 ? -1.918 7.179 -4.177 1.00 97.75 88 HIS A N 1
ATOM 692 C CA . HIS A 1 88 ? -0.868 6.618 -5.022 1.00 97.75 88 HIS A CA 1
ATOM 693 C C . HIS A 1 88 ? 0.383 6.334 -4.180 1.00 97.75 88 HIS A C 1
ATOM 695 O O . HIS A 1 88 ? 0.595 6.972 -3.147 1.00 97.75 88 HIS A O 1
ATOM 701 N N . LEU A 1 89 ? 1.164 5.335 -4.593 1.00 97.94 89 LEU A N 1
ATOM 702 C CA . LEU A 1 89 ? 2.367 4.873 -3.886 1.00 97.94 89 LEU A CA 1
ATOM 703 C C . LEU A 1 89 ? 3.648 5.124 -4.684 1.00 97.94 89 LEU A C 1
ATOM 705 O O . LEU A 1 89 ? 4.737 5.024 -4.126 1.00 97.94 89 LEU A O 1
ATOM 709 N N . ASP A 1 90 ? 3.530 5.421 -5.976 1.00 97.06 90 ASP A N 1
ATOM 710 C CA . ASP A 1 90 ? 4.648 5.790 -6.831 1.00 97.06 90 ASP A CA 1
ATOM 711 C C . ASP A 1 90 ? 5.160 7.192 -6.495 1.00 97.06 90 ASP A C 1
ATOM 713 O O . ASP A 1 90 ? 4.411 8.080 -6.071 1.00 97.06 90 ASP A O 1
ATOM 717 N N . VAL A 1 91 ? 6.458 7.380 -6.708 1.00 97.44 91 VAL A N 1
ATOM 718 C CA . VAL A 1 91 ? 7.137 8.663 -6.528 1.00 97.44 91 VAL A CA 1
ATOM 719 C C . VAL A 1 91 ? 7.853 9.077 -7.808 1.00 97.44 91 VAL A C 1
ATOM 721 O O . VAL A 1 91 ? 8.116 8.275 -8.706 1.00 97.44 91 VAL A O 1
ATOM 724 N N . VAL A 1 92 ? 8.175 10.364 -7.891 1.00 95.31 92 VAL A N 1
ATOM 725 C CA . VAL A 1 92 ? 9.051 10.889 -8.942 1.00 95.31 92 VAL A CA 1
ATOM 726 C C . VAL A 1 92 ? 10.521 10.656 -8.581 1.00 95.31 92 VAL A C 1
ATOM 728 O O . VAL A 1 92 ? 10.829 10.549 -7.391 1.00 95.31 92 VAL A O 1
ATOM 731 N N . PRO A 1 93 ? 11.433 10.643 -9.572 1.00 93.62 93 PRO A N 1
ATOM 732 C CA . PRO A 1 93 ? 12.853 10.484 -9.310 1.00 93.62 93 PRO A CA 1
ATOM 733 C C . PRO A 1 93 ? 13.419 11.466 -8.297 1.00 93.62 93 PRO A C 1
ATOM 735 O O . PRO A 1 93 ? 13.161 12.673 -8.377 1.00 93.62 93 PRO A O 1
ATOM 738 N N . ALA A 1 94 ? 14.226 10.954 -7.367 1.00 90.94 94 ALA A N 1
ATOM 739 C CA . ALA A 1 94 ? 14.959 11.805 -6.441 1.00 90.94 94 ALA A CA 1
ATOM 740 C C . ALA A 1 94 ? 15.907 12.745 -7.212 1.00 90.94 94 ALA A C 1
ATOM 742 O O . ALA A 1 94 ? 16.689 12.322 -8.065 1.00 90.94 94 ALA A O 1
ATOM 743 N N . GLY A 1 95 ? 15.833 14.045 -6.915 1.00 85.69 95 GLY A N 1
ATOM 744 C CA . GLY A 1 95 ? 16.745 15.039 -7.481 1.00 85.69 95 GLY A CA 1
ATOM 745 C C . GLY A 1 95 ? 18.160 14.935 -6.901 1.00 85.69 95 GLY A C 1
ATOM 746 O O . GLY A 1 95 ? 18.391 14.281 -5.888 1.00 85.69 95 GLY A O 1
ATOM 747 N N . SER A 1 96 ? 19.113 15.634 -7.519 1.00 79.25 96 SER A N 1
ATOM 748 C CA . SER A 1 96 ? 20.516 15.662 -7.074 1.00 79.25 96 SER A CA 1
ATOM 749 C C . SER A 1 96 ? 20.799 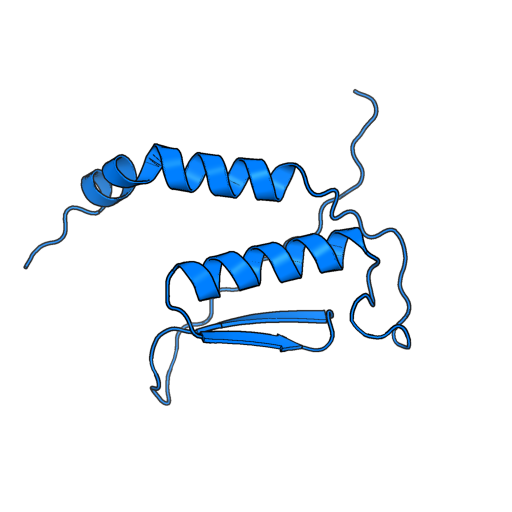16.578 -5.874 1.00 79.25 96 SER A C 1
ATOM 751 O O . SER A 1 96 ? 21.921 16.556 -5.369 1.00 79.25 96 SER A O 1
ATOM 753 N N . GLY A 1 97 ? 19.811 17.363 -5.426 1.00 60.72 97 GLY A N 1
ATOM 754 C CA . GLY A 1 97 ? 20.011 18.489 -4.505 1.00 60.72 97 GLY A CA 1
ATOM 755 C C . GLY A 1 97 ? 20.305 19.778 -5.253 1.00 60.72 97 GLY A C 1
ATOM 756 O O . GLY A 1 97 ? 21.315 19.810 -5.989 1.00 60.72 97 GLY A O 1
#

Sequence (97 aa):
MTINFKEEVLRRKDEIILDLQNLIKINSEMTTFDPKRKGAPFGEGTKEALDFMLSLGERDGFSTINLDGYAGHIEYGNQKEFVGMIGHLDVVPAGSG

pLDDT: mean 96.02, std 5.12, range [60.72, 98.75]